Protein AF-A0A1M4VDR6-F1 (afdb_monomer_lite)

Sequence (82 aa):
MSDEKYQSAAILADNYIEVILSTSPELLVADITESDEEGVQDAARRLAIFRASLVEELLDQPLVEYGSSDDDEEEEEDDEQN

Foldseek 3Di:
DPDVLLVVLLVVLVVVQVVCCVPPVCVQQPPCVPDDPVSVVVSVVSNVVSSVVSSVVSSPDDPPPPDPPPPVPPPPPPPDDD

Structure (mmCIF, N/CA/C/O backbone):
data_AF-A0A1M4VDR6-F1
#
_entry.id   AF-A0A1M4VDR6-F1
#
loop_
_atom_site.group_PDB
_atom_site.id
_atom_site.type_symbol
_atom_site.label_atom_id
_atom_site.label_alt_id
_atom_site.label_comp_id
_atom_site.label_asym_id
_atom_site.label_entity_id
_atom_site.label_seq_id
_atom_site.pdbx_PDB_ins_code
_atom_site.Cartn_x
_atom_site.Cartn_y
_atom_site.Cartn_z
_atom_site.occupancy
_atom_site.B_iso_or_equiv
_atom_site.auth_seq_id
_atom_site.auth_comp_id
_atom_site.auth_asym_id
_atom_site.auth_atom_id
_atom_site.pdbx_PDB_model_num
ATOM 1 N N . MET A 1 1 ? 14.933 3.814 -20.094 1.00 56.59 1 MET A N 1
ATOM 2 C CA . MET A 1 1 ? 13.895 3.167 -19.264 1.00 56.59 1 MET A CA 1
ATOM 3 C C . MET A 1 1 ? 13.469 4.231 -18.275 1.00 56.59 1 MET A C 1
ATOM 5 O O . MET A 1 1 ? 14.377 4.870 -17.776 1.00 56.59 1 MET A O 1
ATOM 9 N N . SER A 1 2 ? 12.202 4.573 -18.058 1.00 62.97 2 SER A N 1
ATOM 10 C CA . SER A 1 2 ? 11.627 4.101 -16.791 1.00 62.97 2 SER A CA 1
ATOM 11 C C . SER A 1 2 ? 10.185 4.539 -16.498 1.00 62.97 2 SER A C 1
ATOM 13 O O . SER A 1 2 ? 9.667 4.028 -15.518 1.00 62.97 2 SER A O 1
ATOM 15 N N . ASP A 1 3 ? 9.523 5.430 -17.251 1.00 75.31 3 ASP A N 1
ATOM 16 C CA . ASP A 1 3 ? 8.195 5.930 -16.820 1.00 75.31 3 ASP A CA 1
ATOM 17 C C . ASP A 1 3 ? 7.090 4.873 -16.936 1.00 75.31 3 ASP A C 1
ATOM 19 O O . ASP A 1 3 ? 6.354 4.644 -15.984 1.00 75.31 3 ASP A O 1
ATOM 23 N N . GLU A 1 4 ? 7.013 4.157 -18.058 1.00 85.38 4 GLU A N 1
ATOM 24 C CA . GLU A 1 4 ? 5.988 3.123 -18.266 1.00 85.38 4 GLU A CA 1
ATOM 25 C C . GLU A 1 4 ? 6.186 1.912 -17.340 1.00 85.38 4 GLU A C 1
ATOM 27 O O . GLU A 1 4 ? 5.224 1.374 -16.785 1.00 85.38 4 GLU A O 1
ATOM 32 N N . LYS A 1 5 ? 7.448 1.526 -17.093 1.00 86.19 5 LYS A N 1
ATOM 33 C CA . LYS A 1 5 ? 7.787 0.462 -16.134 1.00 86.19 5 LYS A CA 1
ATOM 34 C C . LYS A 1 5 ? 7.418 0.875 -14.707 1.00 86.19 5 LYS A C 1
ATOM 36 O O . LYS A 1 5 ? 6.823 0.085 -13.981 1.00 86.19 5 LYS A O 1
ATOM 41 N N . TYR A 1 6 ? 7.728 2.116 -14.327 1.00 90.19 6 TYR A N 1
ATOM 42 C CA . TYR A 1 6 ? 7.348 2.677 -13.032 1.00 90.19 6 TYR A CA 1
ATOM 43 C C . TYR A 1 6 ? 5.832 2.749 -12.870 1.00 90.19 6 TYR A C 1
ATOM 45 O O . TYR A 1 6 ? 5.307 2.336 -11.841 1.00 90.19 6 TYR A O 1
ATOM 53 N N . GLN A 1 7 ? 5.116 3.211 -13.894 1.00 91.62 7 GLN A N 1
ATOM 54 C CA . GLN A 1 7 ? 3.662 3.300 -13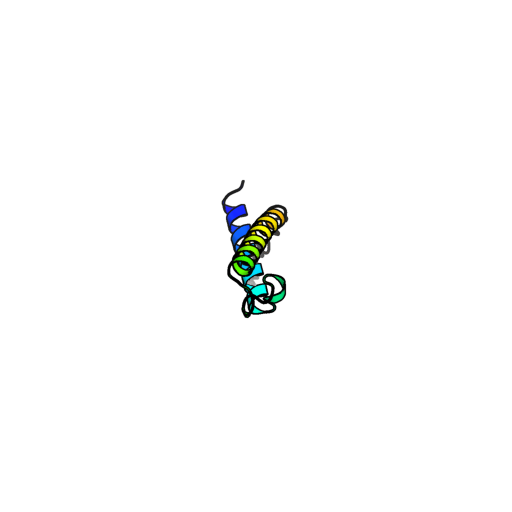.867 1.00 91.62 7 GLN A CA 1
ATOM 55 C C . GLN A 1 7 ? 3.013 1.916 -13.745 1.00 91.62 7 GLN A C 1
ATOM 57 O O . GLN A 1 7 ? 2.099 1.745 -12.943 1.00 91.62 7 GLN A O 1
ATOM 62 N N . SER A 1 8 ? 3.523 0.917 -14.467 1.00 90.56 8 SER A N 1
ATOM 63 C CA . SER A 1 8 ? 3.043 -0.467 -14.371 1.00 90.56 8 SER A CA 1
ATOM 64 C C . SER A 1 8 ? 3.293 -1.063 -12.981 1.00 90.56 8 SER A C 1
ATOM 66 O O . SER A 1 8 ? 2.388 -1.647 -12.389 1.00 90.56 8 SER A O 1
ATOM 68 N N . ALA A 1 9 ? 4.489 -0.854 -12.418 1.00 92.19 9 ALA A N 1
ATOM 69 C CA . ALA A 1 9 ? 4.818 -1.278 -11.057 1.00 92.19 9 ALA A CA 1
ATOM 70 C C . ALA A 1 9 ? 3.943 -0.575 -10.003 1.00 92.19 9 ALA A C 1
ATOM 72 O O . ALA A 1 9 ? 3.469 -1.218 -9.071 1.00 92.19 9 ALA A O 1
ATOM 73 N N . ALA A 1 10 ? 3.673 0.723 -10.174 1.00 93.62 10 ALA A N 1
ATOM 74 C CA . ALA A 1 10 ? 2.784 1.490 -9.305 1.00 93.62 10 ALA A CA 1
ATOM 75 C C . ALA A 1 10 ? 1.340 0.973 -9.340 1.00 93.62 10 ALA A C 1
ATOM 77 O O . ALA A 1 10 ? 0.749 0.776 -8.282 1.00 93.62 10 ALA A O 1
ATOM 78 N N . ILE A 1 11 ? 0.800 0.695 -10.531 1.00 94.44 11 ILE A N 1
ATOM 79 C CA . ILE A 1 11 ? -0.546 0.125 -10.692 1.00 94.44 11 ILE A CA 1
ATOM 80 C C . ILE A 1 11 ? -0.635 -1.251 -10.026 1.00 94.44 11 ILE A C 1
ATOM 82 O O . ILE A 1 11 ? -1.607 -1.544 -9.331 1.00 94.44 11 ILE A O 1
ATOM 86 N N . LEU A 1 12 ? 0.381 -2.095 -10.210 1.00 94.00 12 LEU A N 1
ATOM 87 C CA . LEU A 1 12 ? 0.403 -3.423 -9.605 1.00 94.00 12 LEU A CA 1
ATOM 88 C C . LEU A 1 12 ? 0.525 -3.353 -8.073 1.00 94.00 12 LEU A C 1
ATOM 90 O O . LEU A 1 12 ? -0.162 -4.094 -7.373 1.00 94.00 12 LEU A O 1
ATOM 94 N N . ALA A 1 13 ? 1.337 -2.431 -7.547 1.00 95.50 13 ALA A N 1
ATOM 95 C CA . ALA A 1 13 ? 1.424 -2.173 -6.112 1.00 95.50 13 ALA A CA 1
ATOM 96 C C . ALA A 1 13 ? 0.077 -1.716 -5.529 1.00 95.50 13 ALA A C 1
ATOM 98 O O . ALA A 1 13 ? -0.338 -2.221 -4.486 1.00 95.50 13 ALA A O 1
ATOM 99 N N . ASP A 1 14 ? -0.616 -0.800 -6.212 1.00 95.19 14 ASP A N 1
ATOM 100 C CA . ASP A 1 14 ? -1.938 -0.319 -5.801 1.00 95.19 14 ASP A CA 1
ATOM 101 C C . ASP A 1 14 ? -2.967 -1.455 -5.780 1.00 95.19 14 ASP A C 1
ATOM 103 O O . ASP A 1 14 ? -3.723 -1.573 -4.817 1.00 95.19 14 ASP A O 1
ATOM 107 N N . ASN A 1 15 ? -2.939 -2.346 -6.777 1.00 95.06 15 ASN A N 1
ATOM 108 C CA . ASN A 1 15 ? -3.814 -3.517 -6.825 1.00 95.06 15 ASN A CA 1
ATOM 109 C C . ASN A 1 15 ? -3.549 -4.479 -5.651 1.00 95.06 15 ASN A C 1
ATOM 111 O O . ASN A 1 15 ? -4.483 -4.887 -4.964 1.00 95.06 15 ASN A O 1
ATOM 115 N N . TYR A 1 16 ? -2.285 -4.790 -5.342 1.00 93.94 16 TYR A N 1
ATOM 116 C CA . TYR A 1 16 ? -1.973 -5.619 -4.171 1.00 93.94 16 TYR A CA 1
ATOM 117 C C . TYR A 1 16 ? -2.467 -4.995 -2.866 1.00 93.94 16 TYR A C 1
ATOM 119 O O . TYR A 1 16 ? -3.034 -5.697 -2.028 1.00 93.94 16 TYR A O 1
ATOM 127 N N . ILE A 1 17 ? -2.285 -3.684 -2.697 1.00 94.38 17 ILE A N 1
ATOM 128 C CA . ILE A 1 17 ? -2.785 -2.962 -1.525 1.00 94.38 17 ILE A CA 1
ATOM 129 C C . ILE A 1 17 ? -4.313 -3.043 -1.457 1.00 94.38 17 ILE A C 1
ATOM 131 O O . ILE A 1 17 ? -4.848 -3.346 -0.395 1.00 94.38 17 ILE A O 1
ATOM 135 N N . GLU A 1 18 ? -5.016 -2.831 -2.570 1.00 94.56 18 GLU A N 1
ATOM 136 C CA . GLU A 1 18 ? -6.476 -2.946 -2.645 1.00 94.56 18 GLU A CA 1
ATOM 137 C C . GLU A 1 18 ? -6.960 -4.347 -2.246 1.00 94.56 18 GLU A C 1
ATOM 139 O O . GLU A 1 18 ? -7.839 -4.482 -1.389 1.00 94.56 18 GLU A O 1
ATOM 144 N N . VAL A 1 19 ? -6.346 -5.399 -2.797 1.00 94.88 19 VAL A N 1
ATOM 145 C CA . VAL A 1 19 ? -6.685 -6.790 -2.465 1.00 94.88 19 VAL A CA 1
ATOM 146 C C . VAL A 1 19 ? -6.486 -7.050 -0.975 1.00 94.88 19 VAL A C 1
ATOM 148 O O . VAL A 1 19 ? -7.384 -7.600 -0.332 1.00 94.88 19 VAL A O 1
ATOM 151 N N . ILE A 1 20 ? -5.362 -6.619 -0.398 1.00 91.31 20 ILE A N 1
ATOM 152 C CA . ILE A 1 20 ? -5.097 -6.810 1.032 1.00 91.31 20 ILE A CA 1
ATOM 153 C C . ILE A 1 20 ? -6.110 -6.032 1.877 1.00 91.31 20 ILE A C 1
ATOM 155 O O . ILE A 1 20 ? -6.699 -6.608 2.784 1.00 91.31 20 ILE A O 1
ATOM 159 N N . LEU A 1 21 ? -6.391 -4.767 1.557 1.00 89.69 21 LEU A N 1
ATOM 160 C CA . LEU A 1 21 ? -7.377 -3.968 2.294 1.00 89.69 21 LEU A CA 1
ATOM 161 C C . LEU A 1 21 ? -8.797 -4.548 2.212 1.00 89.69 21 LEU A C 1
ATOM 163 O O . LEU A 1 21 ? -9.569 -4.403 3.156 1.00 89.69 21 LEU A O 1
ATOM 167 N N . SER A 1 22 ? -9.147 -5.216 1.110 1.00 90.44 22 SER A N 1
ATOM 168 C CA . SER A 1 22 ? -10.467 -5.838 0.934 1.00 90.44 22 SER A CA 1
ATOM 169 C C . SER A 1 22 ? -10.625 -7.190 1.641 1.00 90.44 22 SER A C 1
ATOM 171 O O . SER A 1 22 ? -11.747 -7.582 1.963 1.00 90.44 22 SER A O 1
ATOM 173 N N . THR A 1 23 ? -9.523 -7.910 1.874 1.00 92.25 23 THR A N 1
ATOM 174 C CA . THR A 1 23 ? -9.539 -9.290 2.396 1.00 92.25 23 THR A CA 1
ATOM 175 C C . THR A 1 23 ? -9.047 -9.397 3.834 1.00 92.25 23 THR A C 1
ATOM 177 O O . THR A 1 23 ? -9.607 -10.160 4.620 1.00 92.25 23 THR A O 1
ATOM 180 N N . SER A 1 24 ? -8.004 -8.646 4.175 1.00 88.75 24 SER A N 1
ATOM 181 C CA . SER A 1 24 ? -7.299 -8.691 5.457 1.00 88.75 24 SER A CA 1
ATOM 182 C C . SER A 1 24 ? -6.674 -7.318 5.762 1.00 88.75 24 SER A C 1
ATOM 184 O O . SER A 1 24 ? -5.443 -7.184 5.776 1.00 88.75 24 SER A O 1
ATOM 186 N N . PRO A 1 25 ? -7.494 -6.262 5.957 1.00 85.94 25 PRO A N 1
ATOM 187 C CA . PRO A 1 25 ? -7.012 -4.898 6.187 1.00 85.94 25 PRO A CA 1
ATOM 188 C C . PRO A 1 25 ? -6.057 -4.782 7.381 1.00 85.94 25 PRO A C 1
ATOM 190 O O . PRO A 1 25 ? -5.142 -3.959 7.346 1.00 85.94 25 PRO A O 1
ATOM 193 N N . GLU A 1 26 ? -6.201 -5.652 8.381 1.00 84.94 26 GLU A N 1
ATOM 194 C CA . GLU A 1 26 ? -5.346 -5.740 9.565 1.00 84.94 26 GLU A CA 1
ATOM 195 C C . GLU A 1 26 ? -3.857 -5.966 9.249 1.00 84.94 26 GLU A C 1
ATOM 197 O O . GLU A 1 26 ? -2.996 -5.658 10.075 1.00 84.94 26 GLU A O 1
ATOM 202 N N . LEU A 1 27 ? -3.533 -6.482 8.056 1.00 83.75 27 LEU A N 1
ATOM 203 C CA . LEU A 1 27 ? -2.152 -6.687 7.611 1.00 83.75 27 LEU A CA 1
ATOM 204 C C . LEU A 1 27 ? -1.443 -5.382 7.227 1.00 83.75 27 LEU A C 1
ATOM 206 O O . LEU A 1 27 ? -0.215 -5.320 7.283 1.00 83.75 27 LEU A O 1
ATOM 210 N N . LEU A 1 28 ? -2.192 -4.351 6.824 1.00 80.06 28 LEU A N 1
ATOM 211 C CA . LEU A 1 28 ? -1.640 -3.064 6.381 1.00 80.06 28 LEU A CA 1
ATOM 212 C C . LEU A 1 28 ? -1.940 -1.931 7.351 1.00 80.06 28 LEU A C 1
ATOM 214 O O . LEU A 1 28 ? -1.135 -1.014 7.516 1.00 80.06 28 LEU A O 1
ATOM 218 N N . VAL A 1 29 ? -3.102 -1.992 7.983 1.00 75.94 29 VAL A N 1
ATOM 219 C CA . VAL A 1 29 ? -3.607 -0.963 8.873 1.00 75.94 29 VAL A CA 1
ATOM 220 C C . VAL A 1 29 ? -4.016 -1.678 10.150 1.00 75.94 29 VAL A C 1
ATOM 222 O O . VAL A 1 29 ? -4.944 -2.480 10.143 1.00 75.94 29 VAL A O 1
ATOM 225 N N . ALA A 1 30 ? -3.309 -1.410 11.254 1.00 68.94 30 ALA A N 1
ATOM 226 C CA . ALA A 1 30 ? -3.806 -1.786 12.578 1.00 68.94 30 ALA A CA 1
ATOM 227 C C . ALA A 1 30 ? -5.219 -1.210 12.766 1.00 68.94 30 ALA A C 1
ATOM 229 O O . ALA A 1 30 ? -5.556 -0.250 12.075 1.00 68.94 30 ALA A O 1
ATOM 230 N N . ASP A 1 31 ? -6.019 -1.782 13.670 1.00 67.44 31 ASP A N 1
ATOM 231 C CA . ASP A 1 31 ? -7.448 -1.475 13.819 1.00 67.44 31 ASP A CA 1
ATOM 232 C C . ASP A 1 31 ? -7.700 0.037 14.019 1.00 67.44 31 ASP A C 1
ATOM 234 O O . ASP A 1 31 ? -7.663 0.597 15.118 1.00 67.44 31 ASP A O 1
ATOM 238 N N . ILE A 1 32 ? -7.877 0.739 12.899 1.00 70.81 32 ILE A N 1
ATOM 239 C CA . ILE A 1 32 ? -7.937 2.203 12.826 1.00 70.81 32 ILE A CA 1
ATOM 240 C C . ILE A 1 32 ? -9.246 2.726 13.407 1.00 70.81 32 ILE A C 1
ATOM 242 O O . ILE A 1 32 ? -9.352 3.911 13.709 1.00 70.81 32 ILE A O 1
ATOM 246 N N . THR A 1 33 ? -10.232 1.850 13.606 1.00 71.81 33 THR A N 1
ATOM 247 C CA . THR A 1 33 ? -11.536 2.196 14.173 1.00 71.81 33 THR A CA 1
ATOM 248 C C . THR A 1 33 ? -11.459 2.626 15.635 1.00 71.81 33 THR A C 1
ATOM 250 O O . THR A 1 33 ? -12.342 3.349 16.089 1.00 71.81 33 THR A O 1
ATOM 253 N N . GLU A 1 34 ? -10.415 2.216 16.362 1.00 76.62 34 GLU A N 1
ATOM 254 C CA . GLU A 1 34 ? -10.173 2.615 17.758 1.00 76.62 34 GLU A CA 1
ATOM 255 C C . GLU A 1 34 ? -8.985 3.581 17.909 1.00 76.62 34 GLU A C 1
ATOM 257 O O . GLU A 1 34 ? -8.634 3.968 19.025 1.00 76.62 34 GLU A O 1
ATOM 262 N N . SER A 1 35 ? -8.360 3.980 16.798 1.00 80.56 35 SER A N 1
ATOM 263 C CA . SER A 1 35 ? -7.185 4.852 16.806 1.00 80.56 35 SER A CA 1
ATOM 264 C C . SER A 1 35 ? -7.567 6.327 16.946 1.00 80.56 35 SER A C 1
ATOM 266 O O . SER A 1 35 ? -8.584 6.786 16.424 1.00 80.56 35 SER A O 1
ATOM 268 N N . ASP A 1 36 ? -6.721 7.087 17.636 1.00 86.81 36 ASP A N 1
ATOM 269 C CA . ASP A 1 36 ? -6.793 8.544 17.655 1.00 86.81 36 ASP A CA 1
ATOM 270 C C . ASP A 1 36 ? -6.185 9.151 16.377 1.00 86.81 36 ASP A C 1
ATOM 272 O O . ASP A 1 36 ? -5.727 8.451 15.470 1.00 86.81 36 ASP A O 1
ATOM 276 N N . GLU A 1 37 ? -6.210 10.481 16.275 1.00 87.75 37 GLU A N 1
ATOM 277 C CA . GLU A 1 37 ? -5.719 11.190 15.091 1.00 87.75 37 GLU A CA 1
ATOM 278 C C . GLU A 1 37 ? -4.243 10.875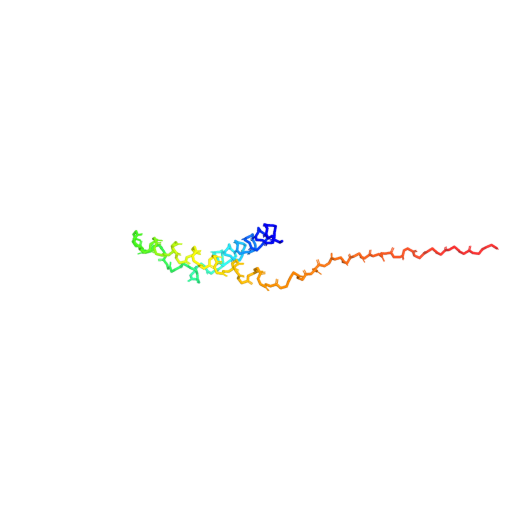 14.788 1.00 87.75 37 GLU A C 1
ATOM 280 O O . GLU A 1 37 ? -3.877 10.704 13.624 1.00 87.75 37 GLU A O 1
ATOM 285 N N . GLU A 1 38 ? -3.404 10.742 15.819 1.00 87.75 38 GLU A N 1
ATOM 286 C CA . GLU A 1 38 ? -1.987 10.402 15.666 1.00 87.75 38 GLU A CA 1
ATOM 287 C C . GLU A 1 38 ? -1.811 8.962 15.161 1.00 87.75 38 GLU A C 1
ATOM 289 O O . GLU A 1 38 ? -1.037 8.728 14.229 1.00 87.75 38 GLU A O 1
ATOM 294 N N . GLY A 1 39 ? -2.588 8.010 15.689 1.00 85.88 39 GLY A N 1
ATOM 295 C CA . GLY A 1 39 ? -2.597 6.626 15.219 1.00 85.88 39 GLY A CA 1
ATOM 296 C C . GLY A 1 39 ? -3.018 6.493 13.753 1.00 85.88 39 GLY A C 1
ATOM 297 O O . GLY A 1 39 ? -2.377 5.769 12.987 1.00 85.88 39 GLY A O 1
ATOM 298 N N . VAL A 1 40 ? -4.037 7.244 13.322 1.00 86.88 40 VAL A N 1
ATOM 299 C CA . VAL A 1 40 ? -4.468 7.273 11.913 1.00 86.88 40 VAL A CA 1
ATOM 300 C C . VAL A 1 40 ? -3.376 7.859 11.011 1.00 86.88 40 VAL A C 1
ATOM 302 O O . VAL A 1 40 ? -3.103 7.315 9.937 1.00 86.88 40 VAL A O 1
ATOM 305 N N . GLN A 1 41 ? -2.718 8.942 11.436 1.00 89.06 41 GLN A N 1
ATOM 306 C CA . GLN A 1 41 ? -1.616 9.547 10.680 1.00 89.06 41 GLN A CA 1
ATOM 307 C C . GLN A 1 41 ? -0.416 8.599 10.550 1.00 89.06 41 GLN A C 1
ATOM 309 O O . GLN A 1 41 ? 0.168 8.493 9.467 1.00 89.06 41 GLN A O 1
ATOM 314 N N . ASP A 1 42 ? -0.058 7.885 11.619 1.00 88.06 42 ASP A N 1
ATOM 315 C CA . ASP A 1 42 ? 1.037 6.913 11.588 1.00 88.06 42 ASP A CA 1
ATOM 316 C C . ASP A 1 42 ? 0.707 5.721 10.680 1.00 88.06 42 ASP A C 1
ATOM 318 O O . ASP A 1 42 ? 1.533 5.313 9.860 1.00 88.06 42 ASP A O 1
ATOM 322 N N . ALA A 1 43 ? -0.525 5.214 10.735 1.00 86.88 43 ALA A N 1
ATOM 323 C CA . ALA A 1 43 ? -0.981 4.154 9.843 1.00 86.88 43 ALA A CA 1
ATOM 324 C C . ALA A 1 43 ? -0.924 4.578 8.363 1.00 86.88 43 ALA A C 1
ATOM 326 O O . ALA A 1 43 ? -0.375 3.854 7.528 1.00 86.88 43 ALA A O 1
ATOM 327 N N . ALA A 1 44 ? -1.394 5.788 8.039 1.00 88.56 44 ALA A N 1
ATOM 328 C CA . ALA A 1 44 ? -1.308 6.340 6.687 1.00 88.56 44 ALA A CA 1
ATOM 329 C C . ALA A 1 44 ? 0.149 6.488 6.216 1.00 88.56 44 ALA A C 1
ATOM 331 O O . ALA A 1 44 ? 0.482 6.158 5.074 1.00 88.56 44 ALA A O 1
ATOM 332 N N . ARG A 1 45 ? 1.046 6.935 7.103 1.00 90.19 45 ARG A N 1
ATOM 333 C CA . ARG A 1 45 ? 2.480 7.042 6.810 1.00 90.19 45 ARG A CA 1
ATOM 334 C C . ARG A 1 45 ? 3.104 5.677 6.524 1.00 90.19 45 ARG A C 1
ATOM 336 O O . ARG A 1 45 ? 3.866 5.554 5.566 1.00 90.19 45 ARG A O 1
ATOM 343 N N . ARG A 1 46 ? 2.796 4.660 7.331 1.00 90.06 46 ARG A N 1
ATOM 344 C CA . ARG A 1 46 ? 3.293 3.290 7.131 1.00 90.06 46 ARG A CA 1
ATOM 345 C C . ARG A 1 46 ? 2.808 2.711 5.807 1.00 90.06 46 ARG A C 1
ATOM 347 O O . ARG A 1 46 ? 3.621 2.151 5.079 1.00 90.06 46 ARG A O 1
ATOM 354 N N . LEU A 1 47 ? 1.537 2.917 5.460 1.00 91.62 47 LEU A N 1
ATOM 355 C CA . LEU A 1 47 ? 0.983 2.486 4.177 1.00 91.62 47 LEU A CA 1
ATOM 356 C C . LEU A 1 47 ? 1.694 3.158 2.992 1.00 91.62 47 LEU A C 1
ATOM 358 O O . LEU A 1 47 ? 2.044 2.487 2.024 1.00 91.62 47 LEU A O 1
ATOM 362 N N . ALA A 1 48 ? 1.968 4.463 3.081 1.00 93.69 48 ALA A N 1
ATOM 363 C CA . ALA A 1 48 ? 2.697 5.185 2.040 1.00 93.69 48 ALA A CA 1
ATOM 364 C C . ALA A 1 48 ? 4.135 4.665 1.858 1.00 93.69 48 ALA A C 1
ATOM 366 O O . ALA A 1 48 ? 4.595 4.512 0.726 1.00 93.69 48 ALA A O 1
ATOM 367 N N . ILE A 1 49 ? 4.832 4.361 2.959 1.00 94.00 49 ILE A N 1
ATOM 368 C CA . ILE A 1 49 ? 6.178 3.768 2.923 1.00 94.00 49 ILE A CA 1
ATOM 369 C C . ILE A 1 49 ? 6.126 2.366 2.313 1.00 94.00 49 ILE A C 1
ATOM 371 O O . ILE A 1 49 ? 6.898 2.074 1.406 1.00 94.00 49 ILE A O 1
ATOM 375 N N . PHE A 1 50 ? 5.192 1.526 2.765 1.00 93.56 50 PHE A N 1
ATOM 376 C CA . PHE A 1 50 ? 5.010 0.179 2.231 1.00 93.56 50 PHE A CA 1
ATOM 377 C C . PHE A 1 50 ? 4.758 0.204 0.721 1.00 93.56 50 PHE A C 1
ATOM 379 O O . PHE A 1 50 ? 5.423 -0.514 -0.022 1.00 93.56 50 PHE A O 1
ATOM 386 N N . ARG A 1 51 ? 3.862 1.086 0.257 1.00 95.44 51 ARG A N 1
ATOM 387 C CA . ARG A 1 51 ? 3.601 1.286 -1.172 1.00 95.44 51 ARG A CA 1
ATOM 388 C C . ARG A 1 51 ? 4.876 1.639 -1.932 1.00 95.44 51 ARG A C 1
ATOM 390 O O . ARG A 1 51 ? 5.128 1.055 -2.978 1.00 95.44 51 ARG A O 1
ATOM 397 N N . ALA A 1 52 ? 5.666 2.588 -1.430 1.00 94.81 52 ALA A N 1
ATOM 398 C CA . ALA A 1 52 ? 6.899 3.007 -2.093 1.00 94.81 52 ALA A CA 1
ATOM 399 C C . ALA A 1 52 ? 7.893 1.842 -2.231 1.00 94.81 52 ALA A C 1
ATOM 401 O O .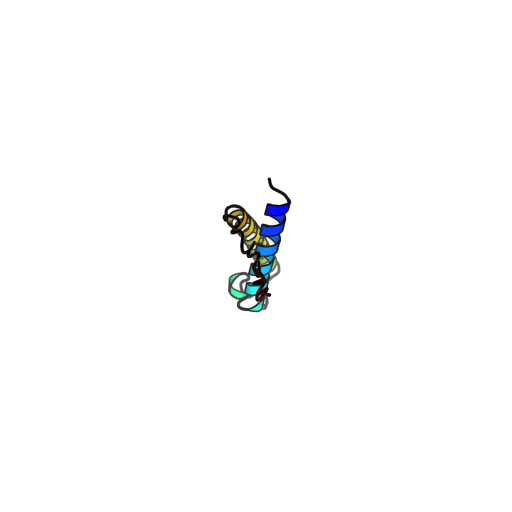 ALA A 1 52 ? 8.369 1.586 -3.334 1.00 94.81 52 ALA A O 1
ATOM 402 N N . SER A 1 53 ? 8.127 1.091 -1.152 1.00 94.75 53 SER A N 1
ATOM 403 C CA . SER A 1 53 ? 9.008 -0.082 -1.179 1.00 94.75 53 SER A CA 1
ATOM 404 C C . SER A 1 53 ? 8.487 -1.184 -2.101 1.00 94.75 53 SER A C 1
ATOM 406 O O . SER A 1 53 ? 9.261 -1.781 -2.837 1.00 94.75 53 SER A O 1
ATOM 408 N N . LEU A 1 54 ? 7.175 -1.429 -2.124 1.00 94.38 54 LEU A N 1
ATOM 409 C CA . LEU A 1 54 ? 6.586 -2.418 -3.024 1.00 94.38 54 LEU A CA 1
ATOM 410 C C . LEU A 1 54 ? 6.797 -2.043 -4.497 1.00 94.38 54 LEU A C 1
ATOM 412 O O . LEU A 1 54 ? 7.115 -2.908 -5.305 1.00 94.38 54 LEU A O 1
ATOM 416 N N . VAL A 1 55 ? 6.665 -0.762 -4.852 1.00 94.75 55 VAL A N 1
ATOM 417 C CA . VAL A 1 55 ? 6.958 -0.291 -6.215 1.00 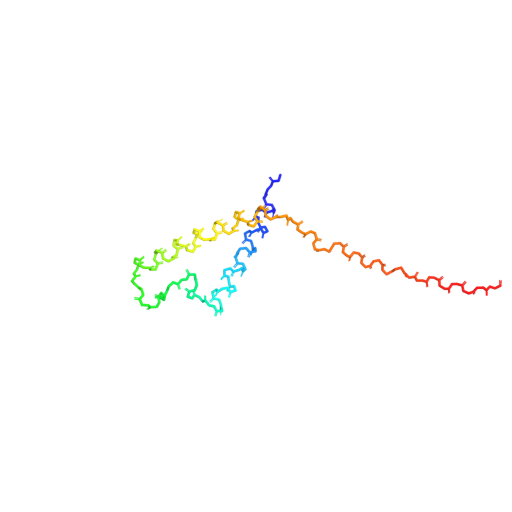94.75 55 VAL A CA 1
ATOM 418 C C . VAL A 1 55 ? 8.424 -0.516 -6.582 1.00 94.75 55 VAL A C 1
ATOM 420 O O . VAL A 1 55 ? 8.696 -0.963 -7.693 1.00 94.75 55 VAL A O 1
ATOM 423 N N . GLU A 1 56 ? 9.359 -0.242 -5.671 1.00 93.62 56 GLU A N 1
ATOM 424 C CA . GLU A 1 56 ? 10.792 -0.488 -5.889 1.00 93.62 56 GLU A CA 1
ATOM 425 C C . GLU A 1 56 ? 11.084 -1.976 -6.129 1.00 93.62 56 GLU A C 1
ATOM 427 O O . GLU A 1 56 ? 11.727 -2.325 -7.116 1.00 93.62 56 GLU A O 1
ATOM 432 N N . GLU A 1 57 ? 10.527 -2.863 -5.305 1.00 92.88 57 GLU A N 1
ATOM 433 C CA . GLU A 1 57 ? 10.686 -4.312 -5.476 1.00 92.88 57 GLU A CA 1
ATOM 434 C C . GLU A 1 57 ? 10.074 -4.807 -6.799 1.00 92.88 57 GLU A C 1
ATOM 436 O O . GLU A 1 57 ? 10.654 -5.642 -7.492 1.00 92.88 57 GLU A O 1
ATOM 441 N N . LEU A 1 58 ? 8.915 -4.272 -7.201 1.00 91.31 58 LEU A N 1
ATOM 442 C CA . LEU A 1 58 ? 8.265 -4.622 -8.470 1.00 91.31 58 LEU A CA 1
ATOM 443 C C . LEU A 1 58 ? 9.026 -4.097 -9.693 1.00 91.31 58 LEU A C 1
ATOM 445 O O . LEU A 1 58 ? 8.980 -4.712 -10.759 1.00 91.31 58 LEU A O 1
ATOM 449 N N . LEU A 1 59 ? 9.747 -2.984 -9.558 1.00 91.50 59 LEU A N 1
ATOM 450 C CA . LEU A 1 59 ? 10.618 -2.465 -10.611 1.00 91.50 59 LEU A CA 1
ATOM 451 C C . LEU A 1 59 ? 11.818 -3.371 -10.876 1.00 91.50 59 LEU A C 1
ATOM 453 O O . LEU A 1 59 ? 12.280 -3.420 -12.018 1.00 91.50 59 LEU A O 1
ATOM 457 N N . ASP A 1 60 ? 12.302 -4.086 -9.866 1.00 86.69 60 ASP A N 1
ATOM 458 C CA . ASP A 1 60 ? 13.425 -5.014 -10.001 1.00 86.69 60 ASP A CA 1
ATOM 459 C C . ASP A 1 60 ? 12.998 -6.396 -10.507 1.00 86.69 60 ASP A C 1
ATOM 461 O O . ASP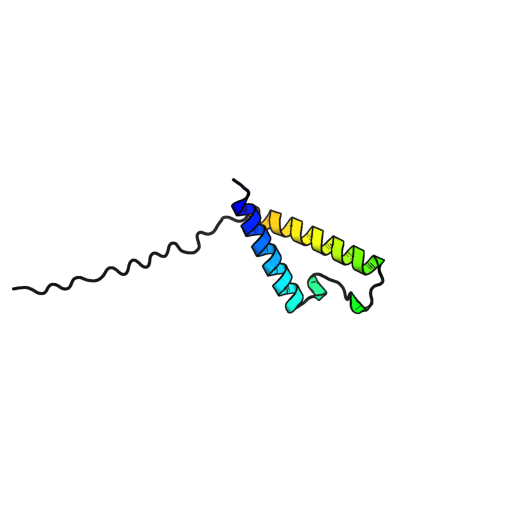 A 1 60 ? 13.840 -7.187 -10.946 1.00 86.69 60 ASP A O 1
ATOM 465 N N . GLN A 1 61 ? 11.691 -6.675 -10.552 1.00 81.06 61 GLN A N 1
ATOM 466 C CA . GLN A 1 61 ? 11.210 -7.910 -11.151 1.00 81.06 61 GLN A CA 1
AT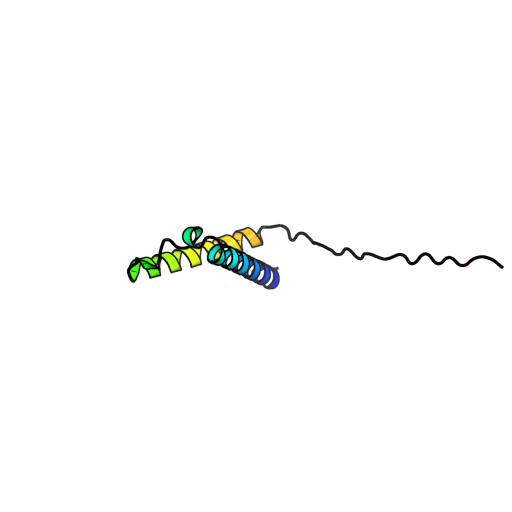OM 467 C C . GLN A 1 61 ? 11.467 -7.923 -12.667 1.00 81.06 61 GLN A C 1
ATOM 469 O O . GLN A 1 61 ? 11.279 -6.910 -13.365 1.00 81.06 61 GLN A O 1
ATOM 474 N N . PRO A 1 62 ? 11.912 -9.071 -13.210 1.00 71.94 62 PRO A N 1
ATOM 475 C CA . PRO A 1 62 ? 11.958 -9.252 -14.647 1.00 71.94 62 PRO A CA 1
ATOM 476 C C . PRO A 1 62 ? 10.534 -9.110 -15.183 1.00 71.94 62 PRO A C 1
ATOM 478 O O . PRO A 1 62 ? 9.602 -9.711 -14.648 1.00 71.94 62 PRO A O 1
ATOM 481 N N . LEU A 1 63 ? 10.370 -8.305 -16.235 1.00 64.69 63 LEU A N 1
ATOM 482 C CA . LEU A 1 63 ? 9.128 -8.282 -16.996 1.00 64.69 63 LEU A CA 1
ATOM 483 C C . LEU A 1 63 ? 8.990 -9.677 -17.598 1.00 64.69 63 LEU A C 1
ATOM 485 O O . LEU A 1 63 ? 9.667 -10.005 -18.570 1.00 64.69 63 LEU A O 1
ATOM 489 N N . VAL A 1 64 ? 8.200 -10.536 -16.960 1.00 58.88 64 VAL A N 1
ATOM 490 C CA . VAL A 1 64 ? 7.808 -11.786 -17.590 1.00 58.88 64 VAL A CA 1
ATOM 491 C C . VAL A 1 64 ? 6.910 -11.358 -18.738 1.00 58.88 64 VAL A C 1
ATOM 493 O O . VAL A 1 64 ? 5.832 -10.813 -18.499 1.00 58.88 64 VAL A O 1
ATOM 496 N N . GLU A 1 65 ? 7.380 -11.535 -19.971 1.00 55.69 65 GLU A N 1
ATOM 497 C CA . GLU A 1 65 ? 6.540 -11.473 -21.164 1.00 55.69 65 GLU A CA 1
ATOM 498 C C . GLU A 1 65 ? 5.511 -12.605 -21.050 1.00 55.69 65 GLU A C 1
ATOM 500 O O . GLU A 1 65 ? 5.677 -13.698 -21.585 1.00 55.69 65 GLU A O 1
ATOM 505 N N . TYR A 1 66 ? 4.461 -12.383 -20.262 1.00 48.94 66 TYR A N 1
ATOM 506 C CA . TYR A 1 66 ? 3.290 -13.238 -20.262 1.00 48.94 66 TYR A CA 1
ATOM 507 C C . TYR A 1 66 ? 2.538 -12.959 -21.564 1.00 48.94 66 TYR A C 1
ATOM 509 O O . TYR A 1 66 ? 1.668 -12.098 -21.621 1.00 48.94 66 TYR A O 1
ATOM 517 N N . GLY A 1 67 ? 2.916 -13.701 -22.606 1.00 46.41 67 GLY A N 1
ATOM 518 C CA . GLY A 1 67 ? 2.063 -13.986 -23.751 1.00 46.41 67 GLY A CA 1
ATOM 519 C C . GLY A 1 67 ? 2.108 -12.989 -24.911 1.00 46.41 67 GLY A C 1
ATOM 520 O O . GLY A 1 67 ? 1.093 -12.382 -25.224 1.00 46.41 67 GLY A O 1
ATOM 521 N N . SER A 1 68 ? 3.202 -12.985 -25.677 1.00 42.69 68 SER A N 1
ATOM 522 C CA . SER A 1 68 ? 3.048 -13.288 -27.111 1.00 42.69 68 SER A CA 1
ATOM 523 C C . SER A 1 68 ? 2.884 -14.803 -27.247 1.00 42.69 68 SER A C 1
ATOM 525 O O . SER A 1 68 ? 3.757 -15.507 -27.741 1.00 42.69 68 SER A O 1
ATOM 527 N N . SER A 1 69 ? 1.776 -15.325 -26.725 1.00 49.97 69 SER A N 1
ATOM 528 C CA . SER A 1 69 ? 1.172 -16.508 -27.313 1.00 49.97 69 SER A CA 1
ATOM 529 C C . SER A 1 69 ? 0.362 -15.956 -28.476 1.00 49.97 69 SER A C 1
ATOM 531 O O . SER A 1 69 ? -0.841 -15.750 -28.345 1.00 49.97 69 SER A O 1
ATOM 533 N N . ASP A 1 70 ? 1.058 -15.615 -29.567 1.00 48.69 70 ASP A N 1
ATOM 534 C CA . ASP A 1 70 ? 0.475 -15.840 -30.886 1.00 48.69 70 ASP A CA 1
ATOM 535 C C . ASP A 1 70 ? 0.230 -17.347 -30.907 1.00 48.69 70 ASP A C 1
ATOM 537 O O . ASP A 1 70 ? 1.131 -18.161 -31.113 1.00 48.69 70 ASP A O 1
ATOM 541 N N . ASP A 1 71 ? -0.983 -17.708 -30.510 1.00 51.62 71 ASP A N 1
ATOM 542 C CA . ASP A 1 71 ? -1.640 -18.914 -30.966 1.00 51.62 71 ASP A CA 1
ATOM 543 C C . ASP A 1 71 ? -1.844 -18.674 -32.470 1.00 51.62 71 ASP A C 1
ATOM 545 O O . ASP A 1 71 ? -2.913 -18.261 -32.915 1.00 51.62 71 ASP A O 1
ATOM 549 N N . ASP A 1 72 ? -0.748 -18.779 -33.233 1.00 52.81 72 ASP A N 1
ATOM 550 C CA . ASP A 1 72 ? -0.787 -18.932 -34.679 1.00 52.81 72 ASP A CA 1
ATOM 551 C C . ASP A 1 72 ? -1.482 -20.279 -34.897 1.00 52.81 72 ASP A C 1
ATOM 553 O O . ASP A 1 72 ? -0.856 -21.341 -34.946 1.00 52.81 72 ASP A O 1
ATOM 557 N N . GLU A 1 73 ? -2.814 -20.229 -34.921 1.00 54.88 73 GLU A N 1
ATOM 558 C CA . GLU A 1 73 ? -3.665 -21.241 -35.519 1.00 54.88 73 GLU A CA 1
ATOM 559 C C . GLU A 1 73 ? -3.194 -21.383 -36.976 1.00 54.88 73 GLU A C 1
ATOM 561 O O . GLU A 1 73 ? -3.657 -20.676 -37.870 1.00 54.88 73 GLU A O 1
ATOM 566 N N . GLU A 1 74 ? -2.203 -22.250 -37.216 1.00 54.03 74 GLU A N 1
ATOM 567 C CA . GLU A 1 74 ? -1.880 -22.723 -38.558 1.00 54.03 74 GLU A CA 1
ATOM 568 C C . GLU A 1 74 ? -3.130 -23.445 -39.078 1.00 54.03 74 GLU A C 1
ATOM 570 O O . GLU A 1 74 ? -3.397 -24.601 -38.745 1.00 54.03 74 GLU A O 1
ATOM 575 N N . GLU A 1 75 ? -3.946 -22.717 -39.843 1.00 55.00 75 GLU A N 1
ATOM 576 C CA . GLU A 1 75 ? -5.018 -23.277 -40.655 1.00 55.00 75 GLU A CA 1
ATOM 577 C C . GLU A 1 75 ? -4.403 -24.352 -41.565 1.00 55.00 75 GLU A C 1
ATOM 579 O O . GLU A 1 75 ? -3.642 -24.049 -42.486 1.00 55.00 75 GLU A O 1
ATOM 584 N N . GLU A 1 76 ? -4.698 -25.627 -41.295 1.00 55.03 76 GLU A N 1
ATOM 585 C CA . GLU A 1 76 ? -4.351 -26.709 -42.211 1.00 55.03 76 GLU A CA 1
ATOM 586 C C . GLU A 1 76 ? -5.163 -26.542 -43.505 1.00 55.03 76 GLU A C 1
ATOM 588 O O . GLU A 1 76 ? -6.350 -26.872 -43.566 1.00 55.03 76 GLU A O 1
ATOM 593 N N . GLU A 1 77 ? -4.520 -26.009 -44.549 1.00 55.25 77 GLU A N 1
ATOM 594 C CA . GLU A 1 77 ? -5.012 -26.062 -45.927 1.00 55.25 77 GLU A CA 1
ATOM 595 C C . GLU A 1 77 ? -5.010 -27.525 -46.412 1.00 55.25 77 GLU A C 1
ATOM 597 O O . GLU A 1 77 ? -4.045 -28.020 -46.997 1.00 55.25 77 GLU A O 1
ATOM 602 N N . ASP A 1 78 ? -6.111 -28.233 -46.155 1.00 55.25 78 ASP A N 1
ATOM 603 C CA . ASP A 1 78 ? -6.447 -29.505 -46.798 1.00 55.25 78 ASP A CA 1
ATOM 604 C C . ASP A 1 78 ? -7.017 -29.242 -48.203 1.00 55.25 78 ASP A C 1
ATOM 606 O O . ASP A 1 78 ? -8.230 -29.214 -48.411 1.00 55.25 78 ASP A O 1
ATOM 610 N N . ASP A 1 79 ? -6.136 -29.008 -49.180 1.00 56.47 79 ASP A N 1
ATOM 611 C CA . ASP A 1 79 ? -6.503 -29.015 -50.601 1.00 56.47 79 ASP A CA 1
ATOM 612 C C . ASP A 1 79 ? -6.294 -30.429 -51.184 1.00 56.47 79 ASP A C 1
ATOM 614 O O . ASP A 1 79 ? -5.266 -30.779 -51.783 1.00 56.47 79 ASP A O 1
ATOM 618 N N . GLU A 1 80 ? -7.314 -31.274 -50.998 1.00 65.44 80 GLU A N 1
ATOM 619 C CA . GLU A 1 80 ? -7.480 -32.555 -51.687 1.00 65.44 80 GLU A CA 1
ATOM 620 C C . GLU A 1 80 ? -7.559 -32.365 -53.219 1.00 65.44 80 GLU A C 1
ATOM 622 O O . GLU A 1 80 ? -8.566 -31.955 -53.790 1.00 65.44 80 GLU A O 1
ATOM 627 N N . GLN A 1 81 ? -6.450 -32.710 -53.874 1.00 50.88 81 GLN A N 1
ATOM 628 C CA . GLN A 1 81 ? -6.305 -33.524 -55.093 1.00 50.88 81 GLN A CA 1
ATOM 629 C C . GLN A 1 81 ? -7.401 -33.458 -56.181 1.00 50.88 81 GLN A C 1
ATOM 631 O O . GLN A 1 81 ? -8.517 -33.949 -56.017 1.00 50.88 81 GLN A O 1
ATOM 636 N N . ASN A 1 82 ? -6.981 -33.060 -57.389 1.00 43.47 82 ASN A N 1
ATOM 637 C CA . ASN A 1 82 ? -7.607 -33.470 -58.652 1.00 43.47 82 ASN A CA 1
ATOM 638 C C . ASN A 1 82 ? -6.646 -34.302 -59.506 1.00 43.47 82 ASN A C 1
ATOM 640 O O . ASN A 1 82 ? -5.516 -33.820 -59.748 1.00 43.47 82 ASN A O 1
#

Organism: NCBI:txid1122156

Secondary structure (DSSP, 8-state):
--HHHHHHHHHHHHHHHHHHHHH-GGGTS--GGG--HHHHHHHHHHHHHHHHHHHHHHHHS---------------------

Radius of gyration: 22.7 Å; chains: 1; bounding box: 25×45×76 Å

pLDDT: mean 78.85, std 16.63, range [42.69, 95.5]